Protein AF-X1D7K2-F1 (afdb_monomer_lite)

Radius of gyration: 18.7 Å; chains: 1; bounding box: 33×43×36 Å

pLDDT: mean 70.25, std 11.73, range [48.0, 89.62]

Sequence (49 aa):
MSEILKSRELSLIAMFLSFLIVFVPYFIDVPVLDTFSTKLITITAITVA

Organism: NCBI:txid412755

Secondary structure (DSSP, 8-state):
--HHHHHHHHHHHHHHHHHHHHHHHHHS--HHHHHHHHHHHHHHHHHH-

Structure (mmCIF, N/CA/C/O backbone):
data_AF-X1D7K2-F1
#
_entry.id   AF-X1D7K2-F1
#
loop_
_atom_site.group_PDB
_atom_site.id
_atom_site.type_symbol
_atom_site.label_atom_id
_atom_site.label_alt_id
_atom_site.label_comp_id
_atom_site.label_asym_id
_atom_site.label_entity_id
_atom_site.label_seq_id
_atom_site.pdbx_PDB_ins_code
_atom_site.Cartn_x
_atom_site.Cartn_y
_atom_site.Cartn_z
_atom_site.occupancy
_atom_site.B_iso_or_equiv
_atom_site.auth_seq_id
_atom_site.auth_comp_id
_atom_site.auth_asym_id
_atom_site.auth_atom_id
_atom_site.pdbx_PDB_model_num
ATOM 1 N N . MET A 1 1 ? -15.970 21.742 19.834 1.00 52.03 1 MET A N 1
ATOM 2 C CA . MET A 1 1 ? -16.081 20.342 19.363 1.00 52.03 1 MET A CA 1
ATOM 3 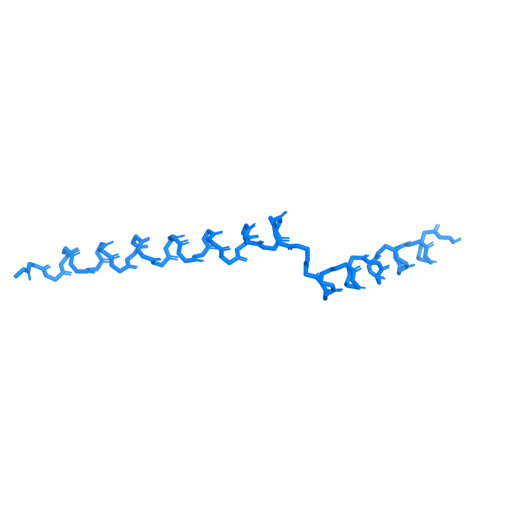C C . MET A 1 1 ? -15.248 19.469 20.287 1.00 52.03 1 MET A C 1
ATOM 5 O O . MET A 1 1 ? -14.128 19.858 20.583 1.00 52.03 1 MET A O 1
ATOM 9 N N . SER A 1 2 ? -15.808 18.370 20.802 1.00 56.31 2 SER A N 1
ATOM 10 C CA . SER A 1 2 ? -15.112 17.455 21.725 1.00 56.31 2 SER A CA 1
ATOM 11 C C . SER A 1 2 ? -13.844 16.882 21.075 1.00 56.31 2 SER A C 1
ATOM 13 O O . SER A 1 2 ? -13.890 16.491 19.908 1.00 56.31 2 SER A O 1
ATOM 15 N N . GLU A 1 3 ? -12.726 16.812 21.805 1.00 66.12 3 GLU A N 1
ATOM 16 C CA . GLU A 1 3 ? -11.450 16.235 21.330 1.00 66.12 3 GLU A CA 1
ATOM 17 C C . GLU A 1 3 ? -11.603 14.808 20.783 1.00 66.12 3 GLU A C 1
ATOM 19 O O . GLU A 1 3 ? -10.908 14.418 19.846 1.00 66.12 3 GLU A O 1
ATOM 24 N N . ILE A 1 4 ? -12.578 14.061 21.308 1.00 63.41 4 ILE A N 1
ATOM 25 C CA . ILE A 1 4 ? -12.927 12.698 20.883 1.00 63.41 4 ILE A CA 1
ATOM 26 C C . ILE A 1 4 ? -13.464 12.673 19.443 1.00 63.41 4 ILE A C 1
ATOM 28 O O . ILE A 1 4 ? -13.278 11.702 18.711 1.00 63.41 4 ILE A O 1
ATOM 32 N N . LEU A 1 5 ? -14.143 13.739 19.016 1.00 62.75 5 LEU A N 1
ATOM 33 C CA . LEU A 1 5 ? -14.671 13.838 17.657 1.00 62.75 5 LEU A CA 1
ATOM 34 C C . LEU A 1 5 ? -13.544 14.150 16.660 1.00 62.75 5 LEU A C 1
ATOM 36 O O . LEU A 1 5 ? -13.474 13.534 15.601 1.00 62.75 5 LEU A O 1
ATOM 40 N N . LYS A 1 6 ? -12.603 15.019 17.053 1.00 69.50 6 LYS A N 1
ATOM 41 C CA . LYS A 1 6 ? -11.417 15.373 16.257 1.00 69.50 6 LYS A CA 1
ATOM 42 C C . LYS A 1 6 ? -10.469 14.181 16.065 1.00 69.50 6 LYS A C 1
ATOM 44 O O . LYS A 1 6 ? -9.916 14.003 14.982 1.00 69.50 6 LYS A O 1
ATOM 49 N N . SER A 1 7 ? -10.293 13.342 17.088 1.00 75.00 7 SER A N 1
ATOM 50 C CA . SER A 1 7 ? -9.474 12.124 16.982 1.00 75.00 7 SER A CA 1
ATOM 51 C C . SER A 1 7 ? -10.115 11.059 16.087 1.00 75.00 7 SER A C 1
ATOM 53 O O . SER A 1 7 ? -9.412 10.387 15.331 1.00 75.00 7 SER A O 1
ATOM 55 N N . ARG A 1 8 ? -11.450 10.946 16.101 1.00 78.50 8 ARG A N 1
ATOM 56 C CA . ARG A 1 8 ? -12.195 10.082 15.172 1.00 78.50 8 ARG A CA 1
ATOM 57 C C . ARG A 1 8 ? -12.077 10.539 13.720 1.00 78.50 8 ARG A C 1
ATOM 59 O O . ARG A 1 8 ? -11.842 9.701 12.855 1.00 78.50 8 ARG A O 1
ATOM 66 N N . GLU A 1 9 ? -12.195 11.836 13.448 1.00 81.94 9 GLU A N 1
ATOM 67 C CA . GLU A 1 9 ? -12.006 12.382 12.095 1.00 81.94 9 GLU A CA 1
ATOM 68 C C . GLU A 1 9 ? -10.587 12.132 11.573 1.00 81.94 9 GLU A C 1
ATOM 70 O O . GLU A 1 9 ? -10.415 11.652 10.455 1.00 81.94 9 GLU A O 1
ATOM 75 N N . LEU A 1 10 ? -9.567 12.362 12.406 1.00 84.06 10 LEU A N 1
ATOM 76 C CA . LEU A 1 10 ? -8.174 12.055 12.066 1.00 84.06 10 LEU A CA 1
ATOM 77 C C . LEU A 1 10 ? -7.956 10.564 11.776 1.00 84.06 10 LEU A C 1
ATOM 79 O O . LEU A 1 10 ? -7.253 10.224 10.826 1.00 84.06 10 LEU A O 1
ATOM 83 N N . SER A 1 11 ? -8.579 9.676 12.555 1.00 84.12 11 SER A N 1
ATOM 84 C CA . SER A 1 11 ? -8.513 8.228 12.331 1.00 84.12 11 SER A CA 1
ATOM 85 C C . SER A 1 11 ? -9.158 7.821 11.002 1.00 84.12 11 SER A C 1
ATOM 87 O O . SER A 1 11 ? -8.570 7.034 10.261 1.00 84.12 11 SER A O 1
ATOM 89 N N . LEU A 1 12 ? -10.314 8.397 10.661 1.00 89.62 12 LEU A N 1
ATOM 90 C CA . LEU A 1 12 ? -10.990 8.149 9.384 1.00 89.62 12 LEU A CA 1
ATOM 91 C C . LEU A 1 12 ? -10.164 8.649 8.192 1.00 89.62 12 LEU A C 1
ATOM 93 O O . LEU A 1 12 ? -10.020 7.930 7.204 1.00 89.62 12 LEU A O 1
ATOM 97 N N . ILE A 1 13 ? -9.572 9.841 8.300 1.00 89.12 13 ILE A N 1
ATOM 98 C CA . ILE A 1 13 ? -8.693 10.400 7.264 1.00 89.12 13 ILE A CA 1
ATOM 99 C C . ILE A 1 13 ? -7.452 9.520 7.080 1.00 89.12 13 ILE A C 1
ATOM 101 O O . ILE A 1 13 ? -7.092 9.198 5.949 1.00 89.12 13 ILE A O 1
ATOM 105 N N . ALA A 1 14 ? -6.820 9.081 8.172 1.00 86.88 14 ALA A N 1
ATOM 106 C CA . ALA A 1 14 ? -5.657 8.198 8.110 1.00 86.88 14 ALA A CA 1
ATOM 107 C C . ALA A 1 14 ? -5.993 6.846 7.461 1.00 86.88 14 ALA A C 1
ATOM 109 O O . ALA A 1 14 ? -5.213 6.331 6.657 1.00 86.88 14 ALA A O 1
ATOM 110 N N . MET A 1 15 ? -7.168 6.290 7.763 1.00 87.88 15 MET A N 1
ATOM 111 C CA . MET A 1 15 ? -7.643 5.041 7.170 1.00 87.88 15 MET A CA 1
ATOM 112 C C . MET A 1 15 ? -7.897 5.195 5.663 1.00 87.88 15 MET A C 1
ATOM 114 O O . MET A 1 15 ? -7.470 4.349 4.877 1.00 87.88 15 MET A O 1
ATOM 118 N N . PHE A 1 16 ? -8.516 6.302 5.248 1.00 89.62 16 PHE A N 1
ATOM 119 C CA . PHE A 1 16 ? -8.758 6.608 3.839 1.00 89.62 16 PHE A CA 1
ATOM 120 C C . PHE A 1 16 ? -7.456 6.842 3.058 1.00 89.62 16 PHE A C 1
ATOM 122 O O . PHE A 1 16 ? -7.287 6.303 1.965 1.00 89.62 16 PHE A O 1
ATOM 129 N N . LEU A 1 17 ? -6.497 7.576 3.633 1.00 87.62 17 LEU A N 1
ATOM 130 C CA . LEU A 1 17 ? -5.175 7.782 3.034 1.00 87.62 17 LEU A CA 1
ATOM 131 C C . LEU A 1 17 ? -4.393 6.470 2.903 1.00 87.62 17 LEU A C 1
ATOM 133 O O . LEU A 1 17 ? -3.782 6.226 1.866 1.00 87.62 17 LEU A O 1
ATOM 137 N N . SER A 1 18 ? -4.450 5.609 3.921 1.00 85.31 18 SER A N 1
ATOM 138 C CA . SER A 1 18 ? -3.801 4.292 3.887 1.00 85.31 18 SER A CA 1
ATOM 139 C C . SER A 1 18 ? -4.393 3.411 2.787 1.00 85.31 18 SER A C 1
ATOM 141 O O . SER A 1 18 ? -3.653 2.771 2.043 1.00 85.31 18 SER A O 1
ATOM 143 N N . PHE A 1 19 ? -5.721 3.423 2.640 1.00 87.12 19 PHE A N 1
ATOM 144 C CA . PHE A 1 19 ? -6.405 2.721 1.558 1.00 87.12 19 PHE A CA 1
ATOM 145 C C . PHE A 1 19 ? -5.983 3.263 0.185 1.00 87.12 19 PHE A C 1
ATOM 147 O O . PHE A 1 19 ? -5.598 2.492 -0.688 1.00 87.12 19 PHE A O 1
ATOM 154 N N . LEU A 1 20 ? -5.963 4.585 -0.003 1.00 84.56 20 LEU A N 1
ATOM 155 C CA . LEU A 1 20 ? -5.525 5.177 -1.268 1.00 84.56 20 LEU A CA 1
ATOM 156 C C . LEU A 1 20 ? -4.078 4.813 -1.612 1.00 84.56 20 LEU A C 1
ATOM 158 O O . LEU A 1 20 ? -3.826 4.378 -2.725 1.00 84.56 20 LEU A O 1
ATOM 162 N N . ILE A 1 21 ? -3.129 4.918 -0.684 1.00 81.62 21 ILE A N 1
ATOM 163 C CA . ILE A 1 21 ? -1.714 4.626 -0.976 1.00 81.62 21 ILE A CA 1
ATOM 164 C C . ILE A 1 21 ? -1.509 3.173 -1.430 1.00 81.62 21 ILE A C 1
ATOM 166 O O . ILE A 1 21 ? -0.701 2.920 -2.320 1.00 81.62 21 ILE A O 1
ATOM 170 N N . VAL A 1 22 ? -2.246 2.225 -0.849 1.00 82.69 22 VAL A N 1
ATOM 171 C CA . VAL A 1 22 ? -2.141 0.801 -1.204 1.00 82.69 22 VAL A CA 1
ATOM 172 C C . VAL A 1 22 ? -2.817 0.492 -2.539 1.00 82.69 22 VAL A C 1
ATOM 174 O O . VAL A 1 22 ? -2.298 -0.307 -3.312 1.00 82.69 22 VAL A O 1
ATOM 177 N N . PHE A 1 23 ? -3.966 1.111 -2.819 1.00 79.25 23 PHE A N 1
ATOM 178 C CA . PHE A 1 23 ? -4.788 0.763 -3.981 1.00 79.25 23 PHE A CA 1
ATOM 179 C C . PHE A 1 23 ? -4.543 1.644 -5.213 1.00 79.25 23 PHE A C 1
ATOM 181 O O . PHE A 1 23 ? -4.775 1.192 -6.329 1.00 79.25 23 PHE A O 1
ATOM 188 N N . VAL A 1 24 ? -4.033 2.869 -5.064 1.00 78.56 24 VAL A N 1
ATOM 189 C CA . VAL A 1 24 ? -3.679 3.756 -6.192 1.00 78.56 24 VAL A CA 1
ATOM 190 C C . VAL A 1 24 ? -2.706 3.104 -7.189 1.00 78.56 24 VAL A C 1
ATOM 192 O O . VAL A 1 24 ? -2.967 3.209 -8.388 1.00 78.56 24 VAL A O 1
ATOM 195 N N . PRO A 1 25 ? -1.652 2.380 -6.762 1.00 71.88 25 PRO A N 1
ATOM 196 C CA . PRO A 1 25 ? -0.748 1.694 -7.684 1.00 71.88 25 PRO A CA 1
ATOM 197 C C . PRO A 1 25 ? -1.407 0.566 -8.490 1.00 71.88 25 PRO A C 1
ATOM 199 O O . PRO A 1 25 ? -0.820 0.093 -9.452 1.00 71.88 25 PRO A O 1
ATOM 202 N N . TYR A 1 26 ? -2.603 0.112 -8.099 1.00 70.69 26 TYR A N 1
ATOM 203 C CA . TYR A 1 26 ? -3.362 -0.895 -8.844 1.00 70.69 26 TYR A CA 1
ATOM 204 C C . TYR A 1 26 ? -4.137 -0.286 -10.022 1.00 70.69 26 TYR A C 1
ATOM 206 O O . TYR A 1 26 ? -4.400 -0.964 -11.010 1.00 70.69 26 TYR A O 1
ATOM 214 N N . PHE A 1 27 ? -4.518 0.991 -9.919 1.00 74.94 27 PHE A N 1
ATOM 215 C CA . PHE A 1 27 ? -5.292 1.697 -10.948 1.00 74.94 27 PHE A CA 1
ATOM 216 C C . PHE A 1 27 ? -4.430 2.573 -11.859 1.00 74.94 27 PHE A C 1
ATOM 218 O O . PHE A 1 27 ? -4.868 2.934 -12.950 1.00 74.94 27 PHE A O 1
ATOM 225 N N . ILE A 1 28 ? -3.230 2.940 -11.413 1.00 69.25 28 ILE A N 1
ATOM 226 C CA . ILE A 1 28 ? -2.275 3.728 -12.186 1.00 69.25 28 ILE A CA 1
ATOM 227 C C . ILE A 1 28 ? -1.071 2.843 -12.464 1.00 69.25 28 ILE A C 1
ATOM 229 O O . ILE A 1 28 ? -0.426 2.374 -11.532 1.00 69.25 28 ILE A O 1
ATOM 233 N N . ASP A 1 29 ? -0.766 2.652 -13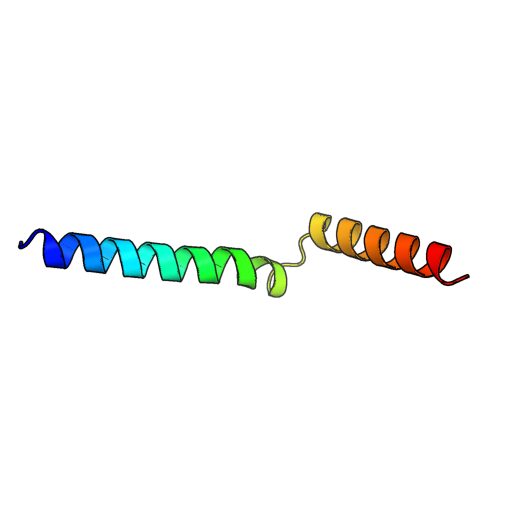.743 1.00 65.38 29 ASP A N 1
ATOM 234 C CA . ASP A 1 29 ? 0.411 1.921 -14.197 1.00 65.38 29 ASP A CA 1
ATOM 235 C C . ASP A 1 29 ? 1.669 2.709 -13.800 1.00 65.38 29 ASP A C 1
ATOM 237 O O . ASP A 1 29 ? 2.069 3.679 -14.452 1.00 65.38 29 ASP A O 1
ATOM 241 N N . VAL A 1 30 ? 2.240 2.381 -12.638 1.00 67.12 30 VAL A N 1
ATOM 242 C CA . VAL A 1 30 ? 3.462 3.021 -12.152 1.00 67.12 30 VAL A CA 1
ATOM 243 C C . VAL A 1 30 ? 4.642 2.186 -12.656 1.00 67.12 30 VAL A C 1
ATOM 245 O O . VAL A 1 30 ? 4.871 1.098 -12.124 1.00 67.12 30 VAL A O 1
ATOM 248 N N . PRO A 1 31 ? 5.466 2.682 -13.600 1.00 64.00 31 PRO A N 1
ATOM 249 C CA . PRO A 1 31 ? 6.568 1.904 -14.187 1.00 64.00 31 PRO A CA 1
ATOM 250 C C . PRO A 1 31 ? 7.595 1.420 -13.145 1.00 64.00 31 PRO A C 1
ATOM 252 O O . PRO A 1 31 ? 8.322 0.450 -13.356 1.00 64.00 31 PRO A O 1
ATOM 255 N N . VAL A 1 32 ? 7.636 2.067 -11.976 1.00 62.78 32 VAL A N 1
ATOM 256 C CA . VAL A 1 32 ? 8.451 1.647 -10.828 1.00 62.78 32 VAL A CA 1
ATOM 257 C C . VAL A 1 32 ? 7.950 0.334 -10.216 1.00 62.78 32 VAL A C 1
ATOM 259 O O . VAL A 1 32 ? 8.778 -0.514 -9.880 1.00 62.78 32 VAL A O 1
ATOM 262 N N . LEU A 1 33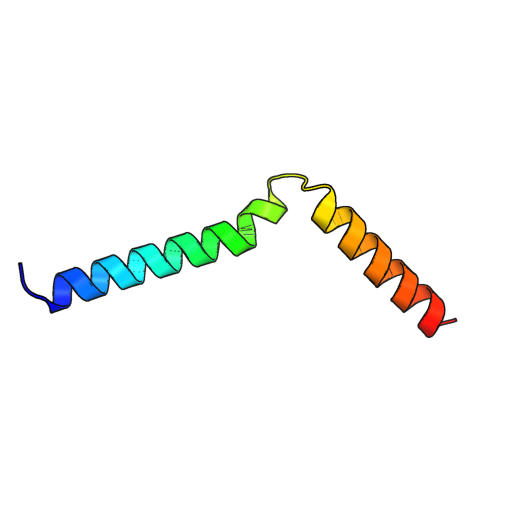 ? 6.633 0.132 -10.090 1.00 57.56 33 LEU A N 1
ATOM 263 C CA . LEU A 1 33 ? 6.074 -1.125 -9.576 1.00 57.56 33 LEU A CA 1
ATOM 264 C C . LEU A 1 33 ? 6.322 -2.275 -10.549 1.00 57.56 33 LEU A C 1
ATOM 266 O O . LEU A 1 33 ? 6.674 -3.368 -10.111 1.00 57.56 33 LEU A O 1
ATOM 270 N N . ASP A 1 34 ? 6.220 -2.015 -11.848 1.00 60.09 34 ASP A N 1
ATOM 271 C CA . ASP A 1 34 ? 6.449 -3.026 -12.878 1.00 60.09 34 ASP A CA 1
ATOM 272 C C . ASP A 1 34 ? 7.925 -3.464 -12.928 1.00 60.09 34 ASP A C 1
ATOM 274 O O . ASP A 1 34 ? 8.253 -4.651 -13.002 1.00 60.09 34 ASP A O 1
ATOM 278 N N . THR A 1 35 ? 8.847 -2.516 -12.721 1.00 60.25 35 THR A N 1
ATOM 279 C CA . THR A 1 35 ? 10.283 -2.805 -12.584 1.00 60.25 35 THR A CA 1
ATOM 280 C C . TH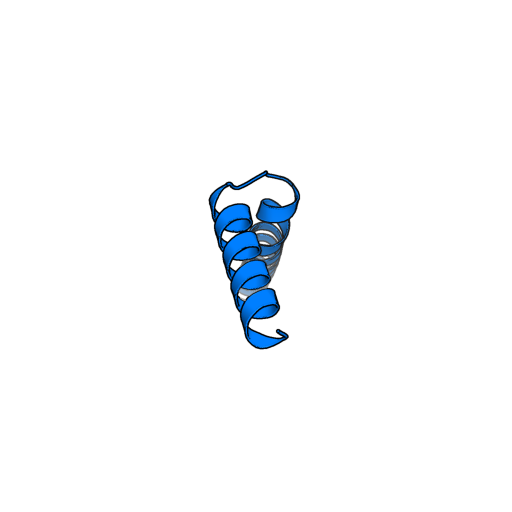R A 1 35 ? 10.590 -3.625 -11.324 1.00 60.25 35 THR A C 1
ATOM 282 O O . THR A 1 35 ? 11.424 -4.532 -11.363 1.00 60.25 35 THR A O 1
ATOM 285 N N . PHE A 1 36 ? 9.943 -3.327 -10.192 1.00 61.09 36 PHE A N 1
ATOM 286 C CA . PHE A 1 36 ? 10.098 -4.108 -8.958 1.00 61.09 36 PHE A CA 1
ATOM 287 C C . PHE A 1 36 ? 9.496 -5.509 -9.088 1.00 61.09 36 PHE A C 1
ATOM 289 O O . PHE A 1 36 ? 10.153 -6.481 -8.719 1.00 61.09 36 PHE A O 1
ATOM 296 N N . SER A 1 37 ? 8.295 -5.621 -9.654 1.00 60.88 37 SER A N 1
ATOM 297 C CA . SER A 1 37 ? 7.626 -6.896 -9.923 1.00 60.88 37 SER A CA 1
ATOM 298 C C . SER A 1 37 ? 8.476 -7.769 -10.847 1.00 60.88 37 SER A C 1
ATOM 300 O O . SER A 1 37 ? 8.805 -8.900 -10.498 1.00 60.88 37 SER A O 1
ATOM 302 N N . THR A 1 38 ? 8.972 -7.210 -11.955 1.00 61.97 38 THR A N 1
ATOM 303 C CA . THR A 1 38 ? 9.878 -7.901 -12.885 1.00 61.97 38 THR A CA 1
ATOM 304 C C . THR A 1 38 ? 11.161 -8.361 -12.194 1.00 61.97 38 THR A C 1
ATOM 306 O O . THR A 1 38 ? 11.591 -9.497 -12.392 1.00 61.97 38 THR A O 1
ATOM 309 N N . LYS A 1 39 ? 11.769 -7.526 -11.340 1.00 58.66 39 LYS A N 1
ATOM 310 C CA . LYS A 1 39 ? 12.961 -7.911 -10.564 1.00 58.66 39 LYS A CA 1
ATOM 311 C C . LYS A 1 39 ? 12.674 -9.047 -9.585 1.00 58.66 39 LYS A C 1
ATOM 313 O O . LYS A 1 39 ? 13.478 -9.969 -9.495 1.00 58.66 39 LYS A O 1
ATOM 318 N N . LEU A 1 40 ? 11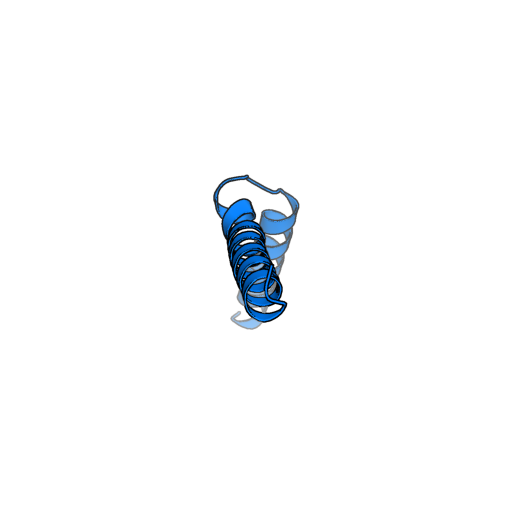.543 -9.011 -8.885 1.00 60.91 40 LEU A N 1
ATOM 319 C CA . LEU A 1 40 ? 11.142 -10.070 -7.956 1.00 60.91 40 LEU A CA 1
ATOM 320 C C . LEU A 1 40 ? 10.835 -11.378 -8.691 1.00 60.91 40 LEU A C 1
ATOM 322 O O . LEU A 1 40 ? 11.321 -12.429 -8.279 1.00 60.91 40 LEU A O 1
ATOM 326 N N . ILE A 1 41 ? 10.110 -11.318 -9.809 1.00 66.62 41 ILE A N 1
ATOM 327 C CA . ILE A 1 41 ? 9.846 -12.474 -10.676 1.00 66.62 41 ILE A CA 1
ATOM 328 C C . ILE A 1 41 ? 11.165 -13.055 -11.197 1.00 66.62 41 ILE A C 1
ATOM 330 O O . ILE A 1 41 ? 11.369 -14.263 -11.130 1.00 66.62 41 ILE A O 1
ATOM 334 N N . THR A 1 42 ? 12.091 -12.205 -11.644 1.00 61.22 42 THR A N 1
ATOM 335 C CA . THR A 1 42 ? 13.402 -12.629 -12.162 1.00 61.22 42 THR A CA 1
ATOM 336 C C . THR A 1 42 ? 14.251 -13.296 -11.081 1.00 61.22 42 THR A C 1
ATOM 338 O O . THR A 1 42 ? 14.809 -14.362 -11.321 1.00 61.22 42 THR A O 1
ATOM 341 N N . ILE A 1 43 ? 14.326 -12.718 -9.877 1.00 61.12 43 ILE A N 1
ATOM 342 C CA . ILE A 1 43 ? 15.044 -13.330 -8.748 1.00 61.12 43 ILE A CA 1
ATOM 343 C C . ILE A 1 43 ? 14.421 -14.684 -8.408 1.00 61.12 43 ILE A C 1
ATOM 345 O O . ILE A 1 43 ? 15.143 -15.666 -8.277 1.00 61.12 43 ILE A O 1
ATOM 349 N N . THR A 1 44 ? 13.091 -14.750 -8.338 1.00 60.88 44 THR A N 1
ATOM 350 C CA . THR A 1 44 ? 12.376 -15.992 -8.024 1.00 60.88 44 THR A CA 1
ATOM 351 C C . THR A 1 44 ? 12.649 -17.066 -9.081 1.00 60.88 44 THR A C 1
ATOM 353 O O . THR A 1 44 ? 12.956 -18.202 -8.729 1.00 60.88 44 THR A O 1
ATOM 356 N N . ALA A 1 45 ? 12.627 -16.704 -10.367 1.00 59.66 45 ALA A N 1
ATOM 357 C CA . ALA A 1 45 ? 12.946 -17.606 -11.472 1.00 59.66 45 ALA A CA 1
ATOM 358 C C . ALA A 1 45 ? 14.389 -18.135 -11.410 1.00 59.66 45 ALA A C 1
ATOM 360 O O . ALA A 1 45 ? 14.611 -19.308 -11.687 1.00 59.66 45 ALA A O 1
ATOM 361 N N . ILE A 1 46 ? 15.355 -17.302 -11.010 1.00 60.66 46 ILE A N 1
ATOM 362 C CA . ILE A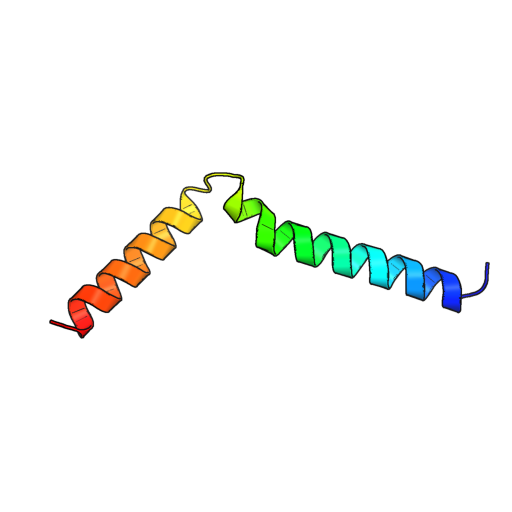 1 46 ? 16.759 -17.717 -10.856 1.00 60.66 46 ILE A CA 1
ATOM 363 C C . ILE A 1 46 ? 16.947 -18.622 -9.632 1.00 60.66 46 ILE A C 1
ATOM 365 O O . ILE A 1 46 ? 17.752 -19.539 -9.682 1.00 60.66 46 ILE A O 1
ATOM 369 N N . THR A 1 47 ? 16.227 -18.385 -8.534 1.00 53.75 47 THR A N 1
ATOM 370 C CA . THR A 1 47 ? 16.365 -19.186 -7.302 1.00 53.75 47 THR A CA 1
ATOM 371 C C . THR A 1 47 ? 15.632 -20.526 -7.333 1.00 53.75 47 THR A C 1
ATOM 373 O O . THR A 1 47 ? 15.911 -21.384 -6.501 1.00 53.75 47 THR A O 1
ATOM 376 N N . VAL A 1 48 ? 14.656 -20.681 -8.233 1.00 59.38 48 VAL A N 1
ATOM 377 C CA . VAL A 1 48 ? 13.894 -21.928 -8.419 1.00 59.38 48 VAL A CA 1
ATOM 378 C C . VAL A 1 48 ? 14.520 -22.821 -9.505 1.00 59.38 48 VAL A C 1
ATOM 380 O O . VAL A 1 48 ? 14.204 -24.009 -9.555 1.00 59.38 48 VAL A O 1
ATOM 383 N N . ALA A 1 49 ? 15.398 -22.270 -10.351 1.00 48.00 49 ALA A N 1
ATOM 384 C CA . ALA A 1 49 ? 16.209 -23.013 -11.320 1.00 48.00 49 ALA A CA 1
ATOM 385 C C . ALA A 1 49 ? 17.401 -23.715 -10.649 1.00 48.00 49 ALA A C 1
ATOM 387 O O . ALA A 1 49 ? 17.733 -24.834 -11.102 1.00 48.00 49 ALA A O 1
#

Foldseek 3Di:
DDVVVVVVVVVVVVVVVVVCVVCVCVVDVDVVVVVVVVVVVVVVVVVVD